Protein AF-F4PLZ7-F1 (afdb_monomer_lite)

Sequence (73 aa):
MSDEKSQLIEAFYNFDHDYDGFVSVEEFRGILRDGLPMPEPEIQEFLAAADPNNTGFIDYKAFAAMLYSVDES

pLDDT: mean 75.49, std 9.61, range [40.31, 85.88]

Secondary structure (DSSP, 8-state):
--HHHHHHHHHHHHH-TT-SSEEEHHHHHHHHHHHS---HHHHHHHHHHH-TT--SEEEHHHHHHHHHHTT--

Structure (mmCIF, N/CA/C/O backbone):
data_AF-F4PLZ7-F1
#
_entry.id   AF-F4PLZ7-F1
#
loop_
_atom_site.group_PDB
_atom_site.id
_atom_site.type_symbol
_atom_site.label_atom_id
_atom_site.label_alt_id
_atom_site.label_comp_id
_atom_site.label_asym_id
_atom_site.label_entity_id
_atom_site.label_seq_id
_atom_site.pdbx_PDB_ins_code
_atom_site.Cartn_x
_atom_site.Cartn_y
_atom_site.Cartn_z
_atom_site.occupancy
_atom_site.B_iso_or_equiv
_atom_site.auth_seq_id
_atom_site.auth_comp_id
_atom_site.auth_asym_id
_atom_site.auth_atom_id
_atom_site.pdbx_PDB_model_num
ATOM 1 N N . MET A 1 1 ? 5.353 -12.808 15.435 1.00 43.47 1 MET A N 1
ATOM 2 C CA . MET A 1 1 ? 4.553 -11.780 14.748 1.00 43.47 1 MET A CA 1
ATOM 3 C C . MET A 1 1 ? 4.924 -11.845 13.272 1.00 43.47 1 MET A C 1
ATOM 5 O O . MET A 1 1 ? 5.713 -11.036 12.815 1.00 43.47 1 MET A O 1
ATOM 9 N N . SER A 1 2 ? 4.475 -12.884 12.561 1.00 56.44 2 SER A N 1
ATOM 10 C CA . SER A 1 2 ? 4.836 -13.105 11.142 1.00 56.44 2 SER A CA 1
ATOM 11 C C . SER A 1 2 ? 3.642 -13.520 10.278 1.00 56.44 2 SER A C 1
ATOM 13 O O . SER A 1 2 ? 3.773 -13.655 9.063 1.00 56.44 2 SER A O 1
ATOM 15 N N . ASP A 1 3 ? 2.473 -13.693 10.889 1.00 64.44 3 ASP A N 1
ATOM 16 C CA . ASP A 1 3 ? 1.288 -14.234 10.234 1.00 64.44 3 ASP A CA 1
ATOM 17 C C . ASP A 1 3 ? 0.509 -13.135 9.504 1.00 64.44 3 ASP A C 1
ATOM 19 O O . ASP A 1 3 ? 0.184 -13.300 8.337 1.00 64.44 3 ASP A O 1
ATOM 23 N N . GLU A 1 4 ? 0.332 -11.962 10.115 1.00 68.25 4 GLU A N 1
ATOM 24 C CA . GLU A 1 4 ? -0.449 -10.856 9.538 1.00 68.25 4 GLU A CA 1
ATOM 25 C C . GLU A 1 4 ? 0.149 -10.321 8.223 1.00 68.25 4 GLU A C 1
ATOM 27 O O . GLU A 1 4 ? -0.567 -10.083 7.253 1.00 68.25 4 GLU A O 1
ATOM 32 N N . LYS A 1 5 ? 1.483 -10.197 8.150 1.00 69.31 5 LYS A N 1
ATOM 33 C CA . LYS A 1 5 ? 2.184 -9.794 6.917 1.00 69.31 5 LYS A CA 1
ATOM 34 C C . LYS A 1 5 ? 2.060 -10.859 5.826 1.00 69.31 5 LYS A C 1
ATOM 36 O O . LYS A 1 5 ? 1.862 -10.522 4.664 1.00 69.31 5 LYS A O 1
ATOM 41 N N . SER A 1 6 ? 2.160 -12.135 6.199 1.00 70.88 6 SER A N 1
ATOM 42 C CA . SER A 1 6 ? 2.038 -13.250 5.254 1.00 70.88 6 SER A CA 1
ATOM 43 C C . SER A 1 6 ? 0.612 -13.365 4.713 1.00 70.88 6 SER A C 1
ATOM 45 O O . SER A 1 6 ? 0.436 -13.504 3.508 1.00 70.88 6 SER A O 1
ATOM 47 N N . GLN A 1 7 ? -0.398 -13.195 5.572 1.00 74.94 7 GLN A N 1
ATOM 48 C CA . GLN A 1 7 ? -1.809 -13.173 5.176 1.00 74.94 7 GLN A CA 1
ATOM 49 C C . GLN A 1 7 ? -2.112 -12.037 4.206 1.00 74.94 7 GLN A C 1
ATOM 51 O O . GLN A 1 7 ? -2.847 -12.228 3.241 1.00 74.94 7 GLN A O 1
ATOM 56 N N . LEU A 1 8 ? -1.519 -10.865 4.430 1.00 74.25 8 LEU A N 1
ATOM 57 C CA . LEU A 1 8 ? -1.667 -9.734 3.527 1.00 74.25 8 LEU A CA 1
ATOM 58 C C . LEU A 1 8 ? -1.103 -10.050 2.137 1.00 74.25 8 LEU A C 1
ATOM 60 O O . LEU A 1 8 ? -1.720 -9.752 1.122 1.00 74.25 8 LEU A O 1
ATOM 64 N N . ILE A 1 9 ? 0.059 -10.694 2.098 1.00 74.81 9 ILE A N 1
ATOM 65 C CA . ILE A 1 9 ? 0.745 -11.088 0.868 1.00 74.81 9 ILE A CA 1
ATOM 66 C C . ILE A 1 9 ? -0.027 -12.169 0.118 1.00 74.81 9 ILE A C 1
ATOM 68 O O . ILE A 1 9 ? -0.184 -12.073 -1.097 1.00 74.81 9 ILE A O 1
ATOM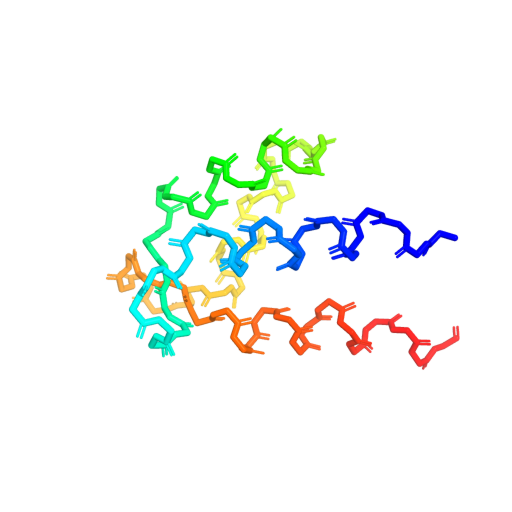 72 N N . GLU A 1 10 ? -0.561 -13.161 0.828 1.00 77.69 10 GLU A N 1
ATOM 73 C CA . GLU A 1 10 ? -1.458 -14.159 0.247 1.00 77.69 10 GLU A CA 1
ATOM 74 C C . GLU A 1 10 ? -2.744 -13.522 -0.288 1.00 77.69 10 GLU A C 1
ATOM 76 O O . GLU A 1 10 ? -3.181 -13.865 -1.388 1.00 77.69 10 GLU A O 1
ATOM 81 N N . ALA A 1 11 ? -3.318 -12.556 0.436 1.00 78.44 11 ALA A N 1
ATOM 82 C CA . ALA A 1 11 ? -4.470 -11.804 -0.039 1.00 78.44 11 ALA A CA 1
ATOM 83 C C . ALA A 1 11 ? -4.123 -11.039 -1.324 1.00 78.44 11 ALA A C 1
ATOM 85 O O . ALA A 1 11 ? -4.832 -11.180 -2.314 1.00 78.44 11 ALA A O 1
ATOM 86 N N . PHE A 1 12 ? -2.993 -10.329 -1.378 1.00 74.75 12 PHE A N 1
ATOM 87 C CA . PHE A 1 12 ? -2.555 -9.646 -2.598 1.00 74.75 12 PHE A CA 1
ATOM 88 C C . PHE A 1 12 ? -2.374 -10.593 -3.781 1.00 74.75 12 PHE A C 1
ATOM 90 O O . PHE A 1 12 ? -2.876 -10.299 -4.860 1.00 74.75 12 PHE A O 1
ATOM 97 N N . TYR A 1 13 ? -1.745 -11.753 -3.584 1.00 74.06 13 TYR A N 1
ATOM 98 C CA . TYR A 1 13 ? -1.609 -12.761 -4.640 1.00 74.06 13 TYR A CA 1
ATOM 99 C C . TYR A 1 13 ? -2.946 -13.320 -5.130 1.00 74.06 13 TYR A C 1
ATOM 101 O O . TYR A 1 13 ? -3.053 -13.728 -6.283 1.00 74.06 13 TYR A O 1
ATOM 109 N N . ASN A 1 14 ? -3.953 -13.369 -4.263 1.00 77.12 14 ASN A N 1
ATOM 110 C CA . ASN A 1 14 ? -5.286 -13.825 -4.634 1.00 77.12 14 ASN A CA 1
ATOM 111 C C . ASN A 1 14 ? -6.113 -12.734 -5.339 1.00 77.12 14 ASN A C 1
ATOM 113 O O . ASN A 1 14 ? -7.076 -13.062 -6.026 1.00 77.12 14 ASN A O 1
ATOM 117 N N . PHE A 1 15 ? -5.750 -11.460 -5.164 1.00 72.44 15 PHE A N 1
ATOM 118 C CA . PHE A 1 15 ? -6.409 -10.314 -5.796 1.00 72.44 15 PHE A CA 1
ATOM 119 C C . PHE A 1 15 ? -5.723 -9.860 -7.100 1.00 72.44 15 PHE A C 1
ATOM 121 O O . PHE A 1 15 ? -6.413 -9.428 -8.021 1.00 72.44 15 PHE A O 1
ATOM 128 N N . ASP A 1 16 ? -4.399 -9.993 -7.222 1.00 71.25 16 ASP A N 1
ATOM 129 C CA . ASP A 1 16 ? -3.636 -9.678 -8.440 1.00 71.25 16 ASP A CA 1
ATOM 130 C C . ASP A 1 16 ? -3.769 -10.801 -9.485 1.00 71.25 16 ASP A C 1
ATOM 132 O O . ASP A 1 16 ? -2.879 -11.627 -9.683 1.00 71.25 16 ASP A O 1
ATOM 136 N N . HIS A 1 17 ? -4.931 -10.853 -10.139 1.00 67.38 17 HIS A N 1
ATOM 137 C CA . HIS A 1 17 ? -5.268 -11.878 -11.132 1.00 67.38 17 HIS A CA 1
ATOM 138 C C . HIS A 1 17 ? -4.389 -11.850 -12.391 1.00 67.38 17 HIS A C 1
ATOM 140 O O . HIS A 1 17 ? -4.229 -12.890 -13.035 1.00 67.38 17 HIS A O 1
ATOM 146 N N . ASP A 1 18 ? -3.851 -10.683 -12.752 1.00 72.62 18 ASP A N 1
ATOM 147 C CA . ASP A 1 18 ? -3.011 -10.505 -13.944 1.00 72.62 18 ASP A CA 1
ATOM 148 C C . ASP A 1 18 ? -1.507 -10.615 -13.620 1.00 72.62 18 ASP A C 1
ATOM 150 O O . ASP A 1 18 ? -0.682 -10.693 -14.528 1.00 72.62 18 ASP A O 1
ATOM 154 N N . TYR A 1 19 ? -1.144 -10.699 -12.330 1.00 68.19 19 TYR A N 1
ATOM 155 C CA . TYR A 1 19 ? 0.235 -10.770 -11.829 1.00 68.19 19 TYR A CA 1
ATOM 156 C C . TYR A 1 19 ? 1.132 -9.610 -12.294 1.00 68.19 19 TYR A C 1
ATOM 158 O O . TYR A 1 19 ? 2.361 -9.747 -12.359 1.00 68.19 19 TYR A O 1
ATOM 166 N N . ASP A 1 20 ? 0.538 -8.457 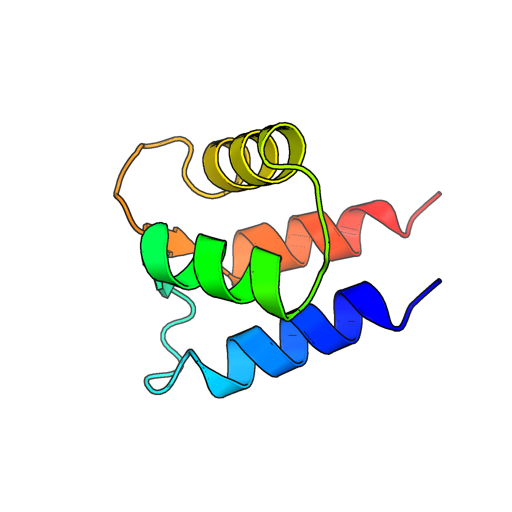-12.613 1.00 77.12 20 ASP A N 1
ATOM 167 C CA . ASP A 1 20 ? 1.288 -7.273 -13.050 1.00 77.12 20 ASP A CA 1
ATOM 168 C C . ASP A 1 20 ? 2.006 -6.610 -11.857 1.00 77.12 20 ASP A C 1
ATOM 170 O O . ASP A 1 20 ? 3.011 -5.910 -12.016 1.00 77.12 20 ASP A O 1
ATOM 174 N N . GLY A 1 21 ? 1.570 -6.917 -10.628 1.00 77.56 21 GLY A N 1
ATOM 175 C CA . GLY A 1 21 ? 2.125 -6.374 -9.391 1.00 77.56 21 GLY A CA 1
ATOM 176 C C . GLY A 1 21 ? 1.596 -4.984 -9.045 1.00 77.56 21 GLY A C 1
ATOM 177 O O . GLY A 1 21 ? 2.171 -4.326 -8.176 1.00 77.56 21 GLY A O 1
ATOM 178 N N . PHE A 1 22 ? 0.517 -4.547 -9.699 1.00 82.19 22 PHE A N 1
ATOM 179 C CA . PHE A 1 22 ? -0.161 -3.284 -9.433 1.00 82.19 22 PHE A CA 1
ATOM 180 C C . PHE A 1 22 ? -1.610 -3.536 -9.039 1.00 82.19 22 PHE A C 1
ATOM 182 O O . PHE A 1 22 ? -2.311 -4.307 -9.687 1.00 82.19 22 PHE A O 1
ATOM 189 N N . VAL A 1 23 ? -2.077 -2.844 -8.004 1.00 83.69 23 VAL A N 1
ATOM 190 C CA . VAL A 1 23 ? -3.482 -2.903 -7.575 1.00 83.69 23 VAL A CA 1
ATOM 191 C C . VAL A 1 23 ? -4.014 -1.486 -7.405 1.00 83.69 23 VAL A C 1
ATOM 193 O O . VAL A 1 23 ? -3.246 -0.574 -7.096 1.00 83.69 23 VAL A O 1
ATOM 196 N N . SER A 1 24 ? -5.314 -1.259 -7.587 1.00 85.69 24 SER A N 1
ATOM 197 C CA . SER A 1 24 ? -5.860 0.079 -7.336 1.00 85.69 24 SER A CA 1
ATOM 198 C C . SER A 1 24 ? -5.832 0.422 -5.842 1.00 85.69 24 SER A C 1
ATOM 200 O O . SER A 1 24 ? -5.970 -0.446 -4.980 1.00 85.69 24 SER A O 1
ATOM 202 N N . VAL A 1 25 ? -5.699 1.707 -5.510 1.00 84.88 25 VAL A N 1
ATOM 203 C CA . VAL A 1 25 ? -5.746 2.202 -4.118 1.00 84.88 25 VAL A CA 1
ATOM 204 C C . VAL A 1 25 ? -7.021 1.748 -3.393 1.00 84.88 25 VAL A C 1
ATOM 206 O O . VAL A 1 25 ? -6.987 1.440 -2.200 1.00 84.88 25 VAL A O 1
ATOM 209 N N . GLU A 1 26 ? -8.148 1.678 -4.105 1.00 84.06 26 GLU A N 1
ATOM 210 C CA . GLU A 1 26 ? -9.424 1.218 -3.550 1.00 84.06 26 GLU A CA 1
ATOM 211 C C . GLU A 1 26 ? -9.402 -0.278 -3.211 1.00 84.06 26 GLU A C 1
ATOM 213 O O . GLU A 1 26 ? -9.822 -0.663 -2.116 1.00 84.06 26 GLU A O 1
ATOM 218 N N . GLU A 1 27 ? -8.861 -1.111 -4.103 1.00 82.00 27 GLU A N 1
ATOM 219 C CA . GLU A 1 27 ? -8.690 -2.549 -3.862 1.00 82.00 27 GLU A CA 1
ATOM 220 C C . GLU A 1 27 ? -7.692 -2.808 -2.736 1.00 82.0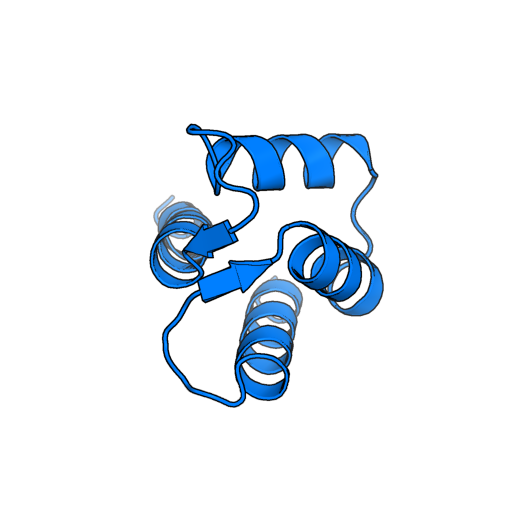0 27 GLU A C 1
ATOM 222 O O . GLU A 1 27 ? -7.981 -3.573 -1.818 1.00 82.00 27 GLU A O 1
ATOM 227 N N . PHE A 1 28 ? -6.562 -2.099 -2.742 1.00 81.25 28 PHE A N 1
ATOM 228 C CA . PHE A 1 28 ? -5.551 -2.180 -1.694 1.00 81.25 28 PHE A CA 1
ATOM 229 C C . PHE A 1 28 ? -6.135 -1.844 -0.320 1.00 81.25 28 PHE A C 1
ATOM 231 O O . PHE A 1 28 ? -5.902 -2.559 0.651 1.00 81.25 28 PHE A O 1
ATOM 238 N N . ARG A 1 29 ? -6.948 -0.784 -0.228 1.00 83.25 29 ARG A N 1
ATOM 239 C CA . ARG A 1 29 ? -7.640 -0.404 1.012 1.00 83.25 29 ARG A CA 1
ATOM 240 C C . ARG A 1 29 ? -8.595 -1.497 1.493 1.00 83.25 29 ARG A C 1
ATOM 242 O O . ARG A 1 29 ? -8.708 -1.710 2.701 1.00 83.25 29 ARG A O 1
ATOM 249 N N . GLY A 1 30 ? -9.290 -2.159 0.569 1.00 81.50 30 GLY A N 1
ATOM 250 C CA . GLY A 1 30 ? -10.144 -3.308 0.865 1.00 81.50 30 GLY A CA 1
ATOM 251 C C . GLY A 1 30 ? -9.342 -4.472 1.439 1.00 81.50 30 GLY A C 1
ATOM 252 O O . GLY A 1 30 ? -9.667 -4.953 2.520 1.00 81.50 30 GLY A O 1
ATOM 253 N N . ILE A 1 31 ? -8.249 -4.845 0.768 1.00 79.31 31 ILE A N 1
ATOM 254 C CA . ILE A 1 31 ? -7.347 -5.930 1.180 1.00 79.31 31 ILE A CA 1
ATOM 255 C C . ILE A 1 31 ? -6.726 -5.642 2.543 1.00 79.31 31 ILE A C 1
ATOM 257 O O . ILE A 1 31 ? -6.697 -6.529 3.390 1.00 79.31 31 ILE A O 1
ATOM 261 N N . LEU A 1 32 ? -6.279 -4.405 2.784 1.00 78.38 32 LEU A N 1
ATOM 262 C CA . LEU A 1 32 ? -5.796 -3.996 4.096 1.00 78.38 32 LEU A CA 1
ATOM 263 C C . LEU A 1 32 ? -6.892 -4.193 5.142 1.00 78.38 32 LEU A C 1
ATOM 265 O O . LEU A 1 32 ? -6.656 -4.924 6.084 1.00 78.38 32 LEU A O 1
ATOM 269 N N . ARG A 1 33 ? -8.107 -3.655 4.960 1.00 77.56 33 ARG A N 1
ATOM 270 C CA . ARG A 1 33 ? -9.200 -3.832 5.941 1.00 77.56 33 ARG A CA 1
ATOM 271 C C . ARG A 1 33 ? -9.570 -5.290 6.219 1.00 77.56 33 ARG A C 1
ATOM 273 O O . ARG A 1 33 ? -9.936 -5.585 7.355 1.00 77.56 33 ARG A O 1
ATOM 280 N N . ASP A 1 34 ? -9.553 -6.145 5.200 1.00 76.06 34 ASP A N 1
ATOM 281 C CA . ASP A 1 34 ? -9.988 -7.544 5.311 1.00 76.06 34 ASP A CA 1
ATOM 282 C C . ASP A 1 34 ? -8.872 -8.458 5.844 1.00 76.06 34 ASP A C 1
ATOM 284 O O . ASP A 1 34 ? -9.123 -9.335 6.667 1.00 76.06 34 ASP A O 1
ATOM 288 N N . GLY A 1 35 ? -7.631 -8.236 5.400 1.00 70.19 35 GLY A N 1
ATOM 289 C CA . GLY A 1 35 ? -6.467 -9.057 5.741 1.00 70.19 35 GLY A CA 1
ATOM 290 C C . GLY A 1 35 ? -5.721 -8.610 6.999 1.00 70.19 35 GLY A C 1
ATOM 291 O O . GLY A 1 35 ? -5.064 -9.428 7.639 1.00 70.19 35 GLY A O 1
ATOM 292 N N . LEU A 1 36 ? -5.816 -7.332 7.368 1.00 69.94 36 LEU A N 1
ATOM 293 C CA . LEU A 1 36 ? -5.074 -6.735 8.474 1.00 69.94 36 LEU A CA 1
ATOM 294 C C . LEU A 1 36 ? -5.940 -5.646 9.131 1.00 69.94 36 LEU A C 1
ATOM 296 O O . LEU A 1 36 ? -6.082 -4.556 8.584 1.00 69.94 36 LEU A O 1
ATOM 300 N N . PRO A 1 37 ? -6.548 -5.887 10.303 1.00 67.56 37 PRO A N 1
ATOM 301 C CA . PRO A 1 37 ? -7.411 -4.906 10.956 1.00 67.56 37 PRO A CA 1
ATOM 302 C C . PRO A 1 37 ? -6.593 -3.714 11.487 1.00 67.56 37 PRO A C 1
ATOM 304 O O . PRO A 1 37 ? -6.331 -3.594 12.681 1.00 67.56 37 PRO A O 1
ATOM 307 N N . MET A 1 38 ? -6.194 -2.825 10.580 1.00 74.31 38 MET A N 1
ATOM 308 C CA . MET A 1 38 ? -5.445 -1.607 10.846 1.00 74.31 38 MET A CA 1
ATOM 309 C C . MET A 1 38 ? -6.410 -0.416 10.920 1.00 74.31 38 MET A C 1
ATOM 311 O O . MET A 1 38 ? -7.415 -0.372 10.200 1.00 74.31 38 MET A O 1
ATOM 315 N N . PRO A 1 39 ? -6.131 0.578 11.771 1.00 81.06 39 PRO A N 1
ATOM 316 C CA . PRO A 1 39 ? -6.874 1.826 11.806 1.00 81.06 39 PRO A CA 1
ATOM 317 C C . PRO A 1 39 ? -6.724 2.603 10.486 1.00 81.06 39 PRO A C 1
ATOM 319 O O . PRO A 1 39 ? -5.659 2.634 9.872 1.00 81.06 39 PRO A O 1
ATOM 322 N N . GLU A 1 40 ? -7.794 3.290 10.070 1.00 81.94 40 GLU A N 1
ATOM 323 C CA . GLU A 1 40 ? -7.803 4.154 8.877 1.00 81.94 40 GLU A CA 1
ATOM 324 C C . GLU A 1 40 ? -6.603 5.109 8.738 1.00 81.94 40 GLU A C 1
ATOM 326 O O . GLU A 1 40 ? -6.103 5.213 7.619 1.00 81.94 40 GLU A O 1
ATOM 331 N N . PRO A 1 41 ? -6.102 5.782 9.797 1.00 84.50 41 PRO A N 1
ATOM 332 C CA . PRO A 1 41 ? -4.902 6.611 9.678 1.00 84.50 41 PRO A CA 1
ATOM 333 C C . PRO A 1 41 ? -3.658 5.834 9.224 1.00 84.50 41 PRO A C 1
ATOM 335 O O . PRO A 1 41 ? -2.969 6.311 8.329 1.00 84.50 41 PRO A O 1
ATOM 338 N N . GLU A 1 42 ? -3.400 4.634 9.758 1.00 82.31 42 GLU A N 1
ATOM 339 C CA . GLU A 1 42 ? -2.256 3.816 9.320 1.00 82.31 42 GLU A CA 1
ATOM 340 C C . GLU A 1 42 ? -2.434 3.369 7.874 1.00 82.31 42 GLU A C 1
ATOM 342 O O . GLU A 1 42 ? -1.509 3.478 7.074 1.00 82.31 42 GLU A O 1
ATOM 347 N N . ILE A 1 43 ? -3.643 2.932 7.504 1.00 82.31 43 ILE A N 1
ATOM 348 C CA . ILE A 1 43 ? -3.962 2.588 6.113 1.00 82.31 43 ILE A CA 1
ATOM 349 C C . ILE A 1 43 ? -3.637 3.769 5.195 1.00 82.31 43 ILE A C 1
ATOM 351 O O . ILE A 1 43 ? -3.031 3.583 4.147 1.00 82.31 43 ILE A O 1
ATOM 355 N N . GLN A 1 44 ? -4.007 4.986 5.586 1.00 83.62 44 GLN A N 1
ATOM 356 C CA . GLN A 1 44 ? -3.773 6.177 4.783 1.00 83.62 44 GLN A CA 1
ATOM 357 C C . GLN A 1 44 ? -2.284 6.531 4.665 1.00 83.62 44 GLN A C 1
ATOM 359 O O . GLN A 1 44 ? -1.852 6.939 3.588 1.00 83.62 44 GLN A O 1
ATOM 364 N N . GLU A 1 45 ? -1.492 6.324 5.719 1.00 84.25 45 GLU A N 1
ATOM 365 C CA . GLU A 1 45 ? -0.031 6.458 5.658 1.00 84.25 45 GLU A CA 1
ATOM 366 C C . GLU A 1 45 ? 0.600 5.406 4.739 1.00 84.25 45 GLU A C 1
ATOM 368 O O . GLU A 1 45 ? 1.429 5.753 3.898 1.00 84.25 45 GLU A O 1
ATOM 373 N N . PHE A 1 46 ? 0.163 4.146 4.820 1.00 79.44 46 PHE A N 1
ATOM 374 C CA . PHE A 1 46 ? 0.631 3.087 3.924 1.00 79.44 46 PHE A CA 1
ATOM 375 C C . PHE A 1 46 ? 0.257 3.355 2.466 1.00 79.44 46 PHE A C 1
ATOM 377 O O . PHE A 1 46 ? 1.099 3.198 1.586 1.00 79.44 46 PHE A O 1
ATOM 384 N N . LEU A 1 47 ? -0.972 3.809 2.204 1.00 81.56 47 LEU A N 1
ATOM 385 C CA . LEU A 1 47 ? -1.423 4.206 0.869 1.00 81.56 47 LEU A CA 1
ATOM 386 C C . LEU A 1 47 ? -0.593 5.374 0.325 1.00 81.56 47 LEU A C 1
ATOM 388 O O . LEU A 1 47 ? -0.162 5.329 -0.822 1.00 81.56 47 LEU A O 1
ATOM 392 N N . ALA A 1 48 ? -0.329 6.396 1.141 1.00 83.81 48 ALA A N 1
ATOM 393 C CA . ALA A 1 48 ? 0.472 7.550 0.735 1.00 83.81 48 ALA A CA 1
ATOM 394 C C . ALA A 1 48 ? 1.947 7.192 0.493 1.00 83.81 48 ALA A C 1
ATOM 396 O O . ALA A 1 48 ? 2.581 7.755 -0.398 1.00 83.81 48 ALA A O 1
ATOM 397 N N . ALA A 1 49 ? 2.494 6.251 1.267 1.00 80.62 49 ALA A N 1
ATOM 398 C CA . ALA A 1 49 ? 3.842 5.732 1.064 1.00 80.62 49 ALA A CA 1
ATOM 399 C C . ALA A 1 49 ? 3.938 4.852 -0.193 1.00 80.62 49 ALA A C 1
ATOM 401 O O . ALA A 1 49 ? 4.955 4.881 -0.885 1.00 80.62 49 ALA A O 1
ATOM 402 N N . ALA A 1 50 ? 2.885 4.089 -0.495 1.00 79.00 50 ALA A N 1
ATOM 403 C CA . ALA A 1 50 ? 2.836 3.176 -1.632 1.00 79.00 50 ALA A CA 1
ATOM 404 C C . ALA A 1 50 ? 2.470 3.867 -2.963 1.00 79.00 50 ALA A C 1
ATOM 406 O O . ALA A 1 50 ? 2.946 3.441 -4.013 1.00 79.00 50 ALA A O 1
ATOM 407 N N . ASP A 1 51 ? 1.691 4.954 -2.927 1.00 85.12 51 ASP A N 1
ATOM 408 C CA . ASP A 1 51 ? 1.348 5.799 -4.081 1.00 85.12 51 ASP A CA 1
ATOM 409 C C . ASP A 1 51 ? 1.713 7.281 -3.836 1.00 85.12 51 ASP A C 1
ATOM 411 O O . ASP A 1 51 ? 0.845 8.159 -3.762 1.00 85.12 51 ASP A O 1
ATOM 415 N N . PRO A 1 52 ? 3.014 7.616 -3.743 1.00 81.31 52 PRO A N 1
ATOM 416 C CA . PRO A 1 52 ? 3.457 8.989 -3.489 1.00 81.31 52 PRO A CA 1
ATOM 417 C C . PRO A 1 52 ? 3.085 9.952 -4.626 1.00 81.31 52 PRO A C 1
ATOM 419 O O . PRO A 1 52 ? 3.026 11.167 -4.434 1.00 81.31 52 PRO A O 1
ATOM 422 N N . ASN A 1 53 ? 2.828 9.414 -5.821 1.00 84.88 53 ASN A N 1
ATOM 423 C CA . ASN A 1 53 ? 2.484 10.182 -7.011 1.00 84.88 53 ASN A CA 1
ATOM 424 C C . ASN A 1 53 ? 0.966 10.350 -7.199 1.00 84.88 53 ASN A C 1
ATOM 426 O O . ASN A 1 53 ? 0.567 11.029 -8.143 1.00 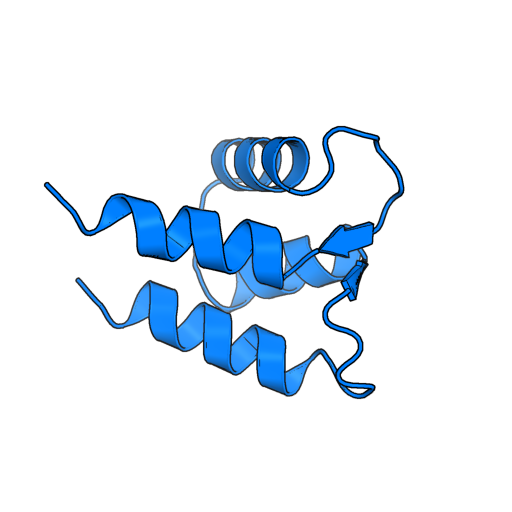84.88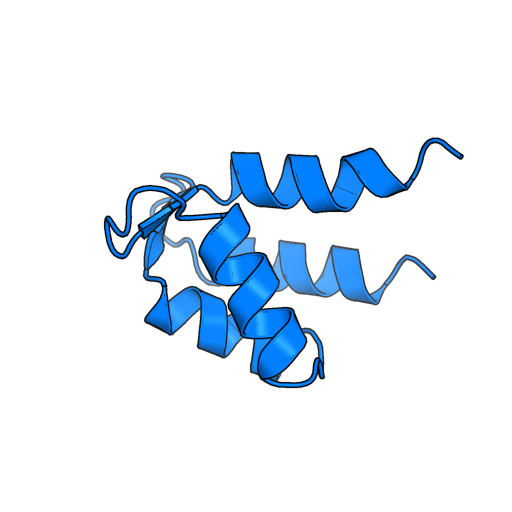 53 ASN A O 1
ATOM 430 N N . ASN A 1 54 ? 0.130 9.787 -6.314 1.00 81.69 54 ASN A N 1
ATOM 431 C CA . ASN A 1 54 ? -1.335 9.797 -6.431 1.00 81.69 54 ASN A CA 1
ATOM 432 C C . ASN A 1 54 ? -1.812 9.334 -7.818 1.00 81.69 54 ASN A C 1
ATOM 434 O O . ASN A 1 54 ? -2.680 9.944 -8.446 1.00 81.69 54 ASN A O 1
ATOM 438 N N . THR A 1 55 ? -1.196 8.268 -8.319 1.00 85.44 55 THR A N 1
ATOM 439 C CA . THR A 1 55 ? -1.566 7.628 -9.583 1.00 85.44 55 THR A CA 1
ATOM 440 C C . THR A 1 55 ? -2.882 6.863 -9.475 1.00 85.44 55 THR A C 1
ATOM 442 O O . THR A 1 55 ? -3.511 6.597 -10.498 1.00 85.44 55 THR A O 1
ATOM 445 N N . GLY A 1 56 ? -3.306 6.523 -8.252 1.00 85.88 56 GLY A N 1
ATOM 446 C CA . GLY A 1 56 ? -4.448 5.654 -7.981 1.00 85.88 56 GLY A CA 1
ATOM 447 C C . GLY A 1 56 ? -4.104 4.165 -8.049 1.00 85.88 56 GLY A C 1
ATOM 448 O O . GLY A 1 56 ? -4.980 3.335 -7.806 1.00 85.88 56 GLY A O 1
ATOM 449 N N . PHE A 1 57 ? -2.843 3.829 -8.328 1.00 85.38 57 PHE A N 1
ATOM 450 C CA . PHE A 1 57 ? -2.322 2.470 -8.373 1.00 85.38 57 PHE A CA 1
ATOM 451 C C . PHE A 1 57 ? -1.173 2.319 -7.382 1.00 85.38 57 PHE A C 1
ATOM 453 O O . PHE A 1 57 ? -0.331 3.201 -7.234 1.00 85.38 57 PHE A O 1
ATOM 460 N N . ILE A 1 58 ? -1.136 1.175 -6.715 1.00 84.69 58 ILE A N 1
ATOM 461 C CA . ILE A 1 58 ? -0.099 0.805 -5.767 1.00 84.69 58 ILE A CA 1
ATOM 462 C C . ILE A 1 58 ? 0.757 -0.291 -6.370 1.00 84.69 58 ILE A C 1
ATOM 464 O O . ILE A 1 58 ? 0.247 -1.335 -6.773 1.00 84.69 58 ILE A O 1
ATOM 468 N N . ASP A 1 59 ? 2.068 -0.050 -6.375 1.00 83.19 59 ASP A N 1
ATOM 469 C CA . ASP A 1 59 ? 3.067 -1.072 -6.661 1.00 83.19 59 ASP A CA 1
ATOM 470 C C . ASP A 1 59 ? 3.221 -1.972 -5.429 1.00 83.19 59 ASP A C 1
ATOM 472 O O . ASP A 1 59 ? 3.824 -1.610 -4.409 1.00 83.19 59 ASP A O 1
ATOM 476 N N . TYR A 1 60 ? 2.662 -3.174 -5.533 1.00 76.06 60 TYR A N 1
ATOM 477 C CA . TYR A 1 60 ? 2.725 -4.168 -4.476 1.00 76.06 60 TYR A CA 1
ATOM 478 C C . TYR A 1 60 ? 4.169 -4.595 -4.176 1.00 76.06 60 TYR A C 1
ATOM 480 O O . TYR A 1 60 ? 4.485 -4.875 -3.023 1.00 76.06 60 TYR A O 1
ATOM 488 N N . LYS A 1 61 ? 5.084 -4.602 -5.155 1.00 76.19 61 LYS A N 1
ATOM 489 C CA . LYS A 1 61 ? 6.494 -4.964 -4.921 1.00 76.19 61 LYS A CA 1
ATOM 490 C C . LYS A 1 61 ? 7.183 -3.917 -4.056 1.00 76.19 61 LYS A C 1
ATOM 492 O O . LYS A 1 61 ? 7.930 -4.282 -3.148 1.00 76.19 61 LYS A O 1
ATOM 497 N N . ALA A 1 62 ? 6.911 -2.636 -4.307 1.00 77.19 62 ALA A N 1
ATOM 498 C CA . ALA A 1 62 ? 7.416 -1.543 -3.479 1.00 77.19 62 ALA A CA 1
ATOM 499 C C . ALA A 1 62 ? 6.867 -1.632 -2.048 1.00 77.19 62 ALA A C 1
ATOM 501 O O . ALA A 1 62 ? 7.621 -1.520 -1.081 1.00 77.19 62 ALA A O 1
ATOM 502 N N . PHE A 1 63 ? 5.571 -1.908 -1.905 1.00 77.75 63 PHE A N 1
ATOM 503 C CA . PHE A 1 63 ? 4.938 -2.056 -0.599 1.00 77.75 63 PHE A CA 1
ATOM 504 C C . PHE A 1 63 ? 5.412 -3.300 0.169 1.00 77.75 63 PHE A C 1
ATOM 506 O O . PHE A 1 63 ? 5.755 -3.208 1.347 1.00 77.75 63 PHE A O 1
ATOM 513 N N . ALA A 1 64 ? 5.506 -4.455 -0.491 1.00 75.94 64 ALA A N 1
ATOM 514 C CA . ALA A 1 64 ? 6.059 -5.673 0.090 1.00 75.94 64 ALA A CA 1
ATOM 515 C C . ALA A 1 64 ? 7.502 -5.438 0.551 1.00 75.94 64 ALA A C 1
ATOM 517 O O . ALA A 1 64 ? 7.852 -5.804 1.670 1.00 75.94 64 ALA A O 1
ATOM 518 N N . ALA A 1 65 ? 8.323 -4.754 -0.254 1.00 76.62 65 ALA A N 1
ATOM 519 C CA . ALA A 1 65 ? 9.668 -4.364 0.154 1.00 76.62 65 ALA A CA 1
ATOM 520 C C . ALA A 1 65 ? 9.656 -3.491 1.418 1.00 76.62 65 ALA A C 1
ATOM 522 O O . ALA A 1 65 ? 10.467 -3.736 2.305 1.00 76.62 65 ALA A O 1
ATOM 523 N N . MET A 1 66 ? 8.721 -2.543 1.561 1.00 74.94 66 MET A N 1
ATOM 524 C CA . MET A 1 66 ? 8.569 -1.789 2.812 1.00 74.94 66 MET A CA 1
ATOM 525 C C . MET A 1 66 ? 8.181 -2.692 3.986 1.00 74.94 66 MET A C 1
ATOM 527 O O . MET A 1 66 ? 8.800 -2.592 5.038 1.00 74.94 66 MET A O 1
ATOM 531 N N . LEU A 1 67 ? 7.221 -3.607 3.815 1.00 73.12 67 LEU A N 1
ATOM 532 C CA . LEU A 1 67 ? 6.777 -4.529 4.871 1.00 73.12 67 LEU A CA 1
ATOM 533 C C . LEU A 1 67 ? 7.872 -5.494 5.344 1.00 73.12 67 LEU A C 1
ATOM 535 O O . LEU A 1 67 ? 7.948 -5.800 6.541 1.00 73.12 67 LEU A O 1
ATOM 539 N N . TYR A 1 68 ? 8.698 -5.980 4.417 1.00 69.50 68 TYR A N 1
ATOM 540 C CA . TYR A 1 68 ? 9.814 -6.884 4.695 1.00 69.50 68 TYR A CA 1
ATOM 541 C C . TYR A 1 68 ? 11.067 -6.148 5.178 1.00 69.50 68 TYR A C 1
ATOM 543 O O . TYR A 1 68 ? 11.810 -6.687 5.990 1.00 69.50 68 TYR A O 1
ATOM 551 N N . SER A 1 69 ? 11.293 -4.906 4.744 1.00 66.31 69 SER A N 1
ATOM 552 C CA . SER A 1 69 ? 12.464 -4.122 5.156 1.00 66.31 69 SER A CA 1
ATOM 553 C C . SER A 1 69 ? 12.422 -3.697 6.628 1.00 66.31 69 SER A C 1
ATOM 555 O O . SER A 1 69 ? 13.452 -3.281 7.150 1.00 66.31 69 SER A O 1
ATOM 557 N N . VAL A 1 70 ? 11.276 -3.803 7.311 1.00 57.16 70 VAL A N 1
ATOM 558 C CA . VAL A 1 70 ? 11.166 -3.514 8.756 1.00 57.16 70 VAL A CA 1
ATOM 559 C C . VAL A 1 70 ? 11.615 -4.690 9.643 1.00 57.16 70 VAL A C 1
ATOM 561 O O . VAL A 1 70 ? 11.543 -4.580 10.860 1.00 57.16 70 VAL A O 1
ATOM 564 N N . ASP A 1 71 ? 12.037 -5.822 9.067 1.00 53.09 71 ASP A N 1
ATOM 565 C CA . ASP A 1 71 ? 12.413 -7.037 9.820 1.00 53.09 71 ASP A CA 1
ATOM 566 C C . ASP A 1 71 ? 13.913 -7.098 10.205 1.00 53.09 71 ASP A C 1
ATOM 568 O O . ASP A 1 71 ? 14.314 -7.934 11.005 1.00 53.09 71 ASP A O 1
ATOM 572 N N . GLU A 1 72 ? 14.757 -6.192 9.690 1.00 47.69 72 GLU A N 1
ATOM 573 C CA . GLU A 1 72 ? 16.213 -6.160 9.953 1.00 47.69 72 GLU A CA 1
ATOM 574 C C . GLU A 1 72 ? 16.597 -5.252 11.149 1.00 47.69 72 GLU A C 1
ATOM 576 O O . GLU A 1 72 ? 17.426 -4.345 11.019 1.00 47.69 72 GLU A O 1
ATOM 581 N N . SER A 1 73 ? 15.999 -5.437 12.335 1.00 40.31 73 SER A N 1
ATOM 582 C CA . SER A 1 73 ? 16.441 -4.767 13.584 1.00 40.31 73 SER A CA 1
ATOM 583 C C . SER A 1 73 ? 16.183 -5.580 14.849 1.00 40.31 73 SER A C 1
ATOM 585 O O . SER A 1 73 ? 15.033 -6.024 15.048 1.00 40.31 73 SER A O 1
#

Organism: Cavenderia fasciculata (NCBI:txid261658)

Foldseek 3Di:
DCQLLVQLVVLVVVVPPVPPQKDFLVVNLVSCVVSPVDDPVVSVVLSCQQCVPPPRMGRNVSSNCVVVVVPPD

Radius of gyration: 11.53 Å; chains: 1; bounding box: 27×24×29 Å

InterPro domains:
  IPR002048 EF-hand domain [PF13499] (6-67)
  IPR002048 EF-hand domain [PS50222] (3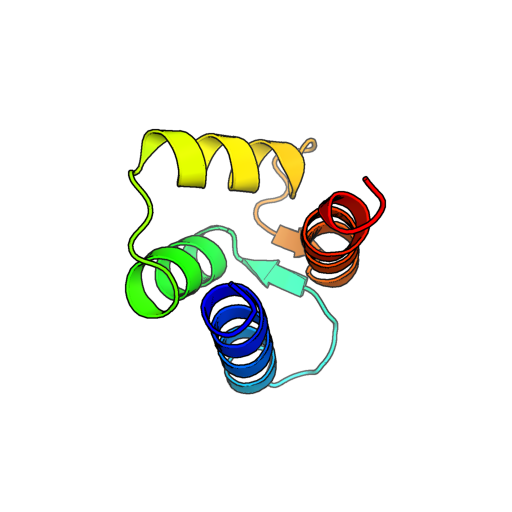-38)
  IPR002048 EF-hand domain [PS50222] (40-73)
  IPR002048 EF-hand domain [SM00054] (7-35)
  IPR002048 EF-hand domain [SM00054] (42-70)
  IPR002048 EF-hand domain [cd00051] (7-67)
  IPR011992 EF-hand domain pair [SSF47473] (5-68)